Protein AF-A0A8H7WNN2-F1 (afdb_monomer_lite)

pLDDT: mean 88.03, std 6.38, range [58.38, 95.75]

Radius of gyration: 13.38 Å; chains: 1; bounding box: 28×29×28 Å

Foldseek 3Di:
DAWQADWKWKAWQNRTDIDHHPDDDDDHDFPIDMDIDDPDDTDGDDADVVGDCLLVLVCVQAPPDPDGHDPVSVVVNVVVCSVRD

Structure (mmCIF, N/CA/C/O backbone):
data_AF-A0A8H7WNN2-F1
#
_entry.id   AF-A0A8H7WNN2-F1
#
loop_
_atom_site.group_PDB
_atom_site.id
_atom_site.type_symbol
_atom_site.label_atom_id
_atom_site.label_alt_id
_atom_site.label_comp_id
_atom_site.label_asym_id
_atom_site.label_entity_id
_atom_site.label_seq_id
_atom_site.pdbx_PDB_ins_code
_atom_site.Cartn_x
_atom_site.Cartn_y
_atom_site.Cartn_z
_atom_site.occupancy
_atom_site.B_iso_or_equiv
_atom_site.auth_seq_id
_atom_site.auth_comp_id
_atom_site.auth_asym_id
_atom_site.auth_atom_id
_atom_site.pdbx_PDB_model_num
ATOM 1 N N . MET A 1 1 ? 0.140 -7.123 -3.477 1.00 87.69 1 MET A N 1
ATOM 2 C CA . MET A 1 1 ? 0.287 -6.094 -4.527 1.00 87.69 1 MET A CA 1
ATOM 3 C C . MET A 1 1 ? 1.077 -6.656 -5.694 1.00 87.69 1 MET A C 1
ATOM 5 O O . MET A 1 1 ? 2.132 -7.228 -5.481 1.00 87.69 1 MET A O 1
ATOM 9 N N . GLU A 1 2 ? 0.570 -6.496 -6.906 1.00 93.38 2 GLU A N 1
ATOM 10 C CA . GLU A 1 2 ? 1.164 -6.969 -8.157 1.00 93.38 2 GLU A CA 1
ATOM 11 C C . GLU A 1 2 ? 1.397 -5.766 -9.078 1.00 93.38 2 GLU A C 1
ATOM 13 O O . GLU A 1 2 ? 0.495 -4.948 -9.255 1.00 93.38 2 GLU A O 1
ATOM 18 N N . VAL A 1 3 ? 2.596 -5.624 -9.644 1.00 93.50 3 VAL A N 1
ATOM 19 C CA . VAL A 1 3 ? 2.902 -4.554 -10.606 1.00 93.50 3 VAL A CA 1
ATOM 20 C C . VAL A 1 3 ? 2.792 -5.144 -12.005 1.00 93.50 3 VAL A C 1
ATOM 22 O O . VAL A 1 3 ? 3.515 -6.074 -12.348 1.00 93.50 3 VAL A O 1
ATOM 25 N N . LEU A 1 4 ? 1.8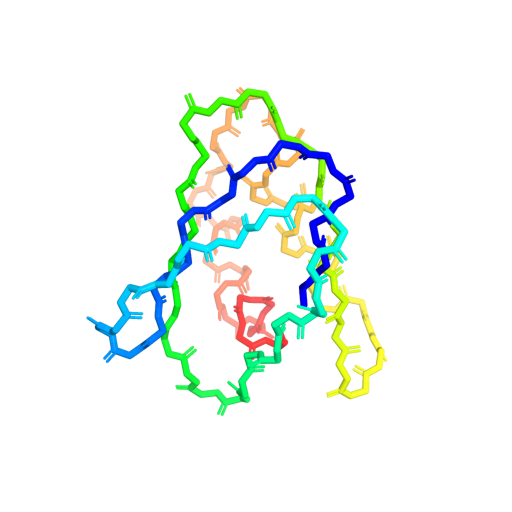77 -4.608 -12.808 1.00 94.19 4 LEU A N 1
ATOM 26 C CA . LEU A 1 4 ? 1.621 -5.077 -14.169 1.00 94.19 4 LEU A CA 1
ATOM 27 C C . LEU A 1 4 ? 2.524 -4.362 -15.179 1.00 94.19 4 LEU A C 1
ATOM 29 O O . LEU A 1 4 ? 3.048 -4.983 -16.093 1.00 94.19 4 LEU A O 1
ATOM 33 N N . GLU A 1 5 ? 2.712 -3.051 -15.013 1.00 94.62 5 GLU A N 1
ATOM 34 C CA . GLU A 1 5 ? 3.523 -2.210 -15.900 1.00 94.62 5 GLU A CA 1
ATOM 35 C C . GLU A 1 5 ? 4.218 -1.110 -15.093 1.00 94.62 5 GLU A C 1
ATOM 37 O O . GLU A 1 5 ? 3.632 -0.560 -14.159 1.00 94.62 5 GLU A O 1
ATOM 42 N N . GLY A 1 6 ? 5.433 -0.730 -15.491 1.00 93.62 6 GLY A N 1
ATOM 43 C CA . GLY A 1 6 ? 6.186 0.352 -14.854 1.00 93.62 6 GLY A CA 1
ATOM 44 C C . GLY A 1 6 ? 6.982 -0.099 -13.628 1.00 93.62 6 GLY A C 1
ATOM 45 O O . GLY A 1 6 ? 7.532 -1.202 -13.600 1.00 93.62 6 GLY A O 1
ATOM 46 N N . ARG A 1 7 ? 7.099 0.794 -12.638 1.00 94.25 7 ARG A N 1
ATOM 47 C CA . ARG A 1 7 ? 7.931 0.597 -11.444 1.00 94.25 7 ARG A CA 1
ATOM 48 C C . ARG A 1 7 ? 7.342 1.326 -10.243 1.00 94.25 7 ARG A C 1
ATOM 50 O O . ARG A 1 7 ? 7.076 2.526 -10.325 1.00 94.25 7 ARG A O 1
ATOM 57 N N . ILE A 1 8 ? 7.266 0.632 -9.110 1.00 94.81 8 ILE A N 1
ATOM 58 C CA . ILE A 1 8 ? 6.971 1.240 -7.807 1.00 94.81 8 ILE A CA 1
ATOM 59 C C . ILE A 1 8 ? 8.166 1.125 -6.865 1.00 94.81 8 ILE A C 1
ATOM 61 O O . ILE A 1 8 ? 8.960 0.184 -6.941 1.00 94.81 8 ILE A O 1
ATOM 65 N N . LEU A 1 9 ? 8.263 2.084 -5.951 1.00 95.75 9 LEU A N 1
ATOM 66 C CA . LEU A 1 9 ? 9.061 1.959 -4.736 1.00 95.75 9 LEU A CA 1
ATOM 67 C C . LEU A 1 9 ? 8.090 1.699 -3.592 1.00 95.75 9 LEU A C 1
ATOM 69 O O . LEU A 1 9 ? 7.237 2.540 -3.314 1.00 95.75 9 LEU A O 1
ATOM 73 N N . ILE A 1 10 ? 8.189 0.522 -2.983 1.00 94.25 10 ILE A N 1
ATOM 74 C CA . ILE A 1 10 ? 7.399 0.154 -1.814 1.00 94.25 10 ILE A CA 1
ATOM 75 C C . ILE A 1 10 ? 8.303 0.125 -0.591 1.00 94.25 10 ILE A C 1
ATOM 77 O O . ILE A 1 10 ? 9.334 -0.542 -0.593 1.00 94.25 10 ILE A O 1
ATOM 81 N N . THR A 1 11 ? 7.909 0.823 0.462 1.00 95.38 11 THR A N 1
ATOM 82 C CA . THR A 1 11 ? 8.599 0.780 1.750 1.00 95.38 11 THR A CA 1
ATOM 83 C C . THR A 1 11 ? 7.722 0.034 2.728 1.00 95.38 11 THR A C 1
ATOM 85 O O . THR A 1 11 ? 6.574 0.418 2.902 1.00 95.38 11 THR A O 1
ATOM 88 N N . ILE A 1 12 ? 8.239 -1.018 3.362 1.00 93.94 12 ILE A N 1
ATOM 89 C CA . ILE A 1 12 ? 7.524 -1.810 4.374 1.00 93.94 12 ILE A CA 1
ATOM 90 C C . ILE A 1 12 ? 8.359 -1.797 5.651 1.00 93.94 12 ILE A C 1
ATOM 92 O O . ILE A 1 12 ? 9.520 -2.206 5.635 1.00 93.94 12 ILE A O 1
ATOM 96 N N . ASN A 1 13 ? 7.792 -1.299 6.752 1.00 93.00 13 ASN A N 1
ATOM 97 C CA . ASN A 1 13 ? 8.477 -1.144 8.042 1.00 93.00 13 ASN A CA 1
ATOM 98 C C . ASN A 1 13 ? 9.851 -0.451 7.906 1.00 93.00 13 ASN A C 1
ATOM 100 O O . ASN A 1 13 ? 10.855 -0.897 8.460 1.00 93.00 13 ASN A O 1
ATOM 104 N N . GLY A 1 14 ? 9.903 0.613 7.097 1.00 93.88 14 GLY A N 1
ATOM 105 C CA . GLY A 1 14 ? 11.117 1.395 6.840 1.00 93.88 14 GLY A CA 1
ATOM 106 C C . GLY A 1 14 ? 12.108 0.773 5.849 1.00 93.88 14 GLY A C 1
ATOM 107 O O . GLY A 1 14 ? 13.103 1.412 5.519 1.00 93.88 14 GLY A O 1
ATOM 108 N N . LYS A 1 15 ? 11.854 -0.438 5.336 1.00 94.69 15 LYS A N 1
ATOM 109 C CA . LYS A 1 15 ? 12.693 -1.075 4.312 1.00 94.69 15 LYS A CA 1
ATOM 110 C C . LYS A 1 15 ? 12.126 -0.816 2.926 1.00 94.69 15 LYS A C 1
ATOM 112 O O . LYS A 1 15 ? 11.039 -1.292 2.607 1.00 94.69 15 LYS A O 1
ATOM 117 N N . GLU A 1 16 ? 12.870 -0.078 2.112 1.00 95.19 16 GLU A N 1
ATOM 118 C CA . GLU A 1 16 ? 12.498 0.219 0.730 1.00 95.19 16 GLU A CA 1
ATOM 119 C C . GLU A 1 16 ? 12.842 -0.951 -0.204 1.00 95.19 16 GLU A C 1
ATOM 121 O O . GLU A 1 16 ? 13.910 -1.562 -0.117 1.00 95.19 16 GLU A O 1
ATOM 126 N N . LYS A 1 17 ? 11.928 -1.254 -1.122 1.00 93.94 17 LYS A N 1
ATOM 127 C CA . LYS A 1 17 ? 12.077 -2.239 -2.186 1.00 93.94 17 LYS A CA 1
ATOM 128 C C . LYS A 1 17 ? 11.571 -1.647 -3.496 1.00 93.94 17 LYS A C 1
ATOM 130 O O . LYS A 1 17 ? 10.469 -1.112 -3.582 1.00 93.94 17 LYS A O 1
ATOM 135 N N . SER A 1 18 ? 12.366 -1.797 -4.546 1.00 94.75 18 SER A N 1
ATOM 136 C CA . SER A 1 18 ? 11.937 -1.512 -5.912 1.00 94.75 18 SER A CA 1
ATOM 137 C C . SER A 1 18 ? 11.239 -2.734 -6.503 1.00 94.75 18 SER A C 1
ATOM 139 O O . SER A 1 18 ? 11.792 -3.828 -6.432 1.00 94.75 18 SER A O 1
ATOM 141 N N . VAL A 1 19 ? 10.065 -2.544 -7.105 1.00 95.12 19 VAL A N 1
ATOM 142 C CA . VAL A 1 19 ? 9.284 -3.616 -7.745 1.00 95.12 19 VAL A CA 1
ATOM 143 C C . VAL A 1 19 ? 8.930 -3.193 -9.165 1.00 95.12 19 VAL A C 1
ATOM 145 O O . VAL A 1 19 ? 8.426 -2.086 -9.381 1.00 95.12 19 VAL A O 1
ATOM 148 N N . LEU A 1 20 ? 9.235 -4.057 -10.127 1.00 94.88 20 LEU A N 1
ATOM 149 C CA . LEU A 1 20 ? 9.044 -3.842 -11.558 1.00 94.88 20 LEU A CA 1
ATOM 150 C C . LEU A 1 20 ? 7.811 -4.595 -12.069 1.00 94.88 20 LEU A C 1
ATOM 152 O O . LEU A 1 20 ? 7.339 -5.549 -11.452 1.00 94.88 20 LEU A O 1
ATOM 156 N N . GLY A 1 21 ? 7.291 -4.157 -13.217 1.00 94.38 21 GLY A N 1
ATOM 157 C CA . GLY A 1 21 ? 6.249 -4.884 -13.938 1.00 94.38 21 GLY A CA 1
ATOM 158 C C . GLY A 1 21 ? 6.679 -6.318 -14.259 1.00 94.38 21 GLY A C 1
ATOM 159 O O . GLY A 1 21 ? 7.728 -6.517 -14.867 1.00 94.38 21 GLY A O 1
ATOM 160 N N . GLY A 1 22 ? 5.867 -7.296 -13.853 1.00 91.50 22 GLY A N 1
ATOM 161 C CA . GLY A 1 22 ? 6.148 -8.725 -14.035 1.00 91.50 22 GLY A CA 1
ATOM 162 C C . GLY A 1 22 ? 6.914 -9.395 -12.888 1.00 91.50 22 GLY A C 1
ATOM 163 O O . GLY A 1 22 ? 7.047 -10.618 -12.898 1.00 91.50 22 GLY A O 1
ATOM 164 N N . ASP A 1 23 ? 7.372 -8.640 -11.884 1.00 93.50 23 ASP A N 1
ATOM 165 C CA . ASP A 1 23 ? 7.929 -9.228 -10.663 1.00 93.50 23 ASP A CA 1
ATOM 166 C C . ASP A 1 23 ? 6.858 -9.988 -9.866 1.00 93.50 23 ASP A C 1
ATOM 168 O O . ASP A 1 23 ? 5.655 -9.719 -9.949 1.00 93.50 23 ASP A O 1
ATOM 172 N N . ALA A 1 24 ? 7.313 -10.911 -9.013 1.00 93.31 24 ALA A N 1
ATOM 173 C CA . ALA A 1 24 ? 6.435 -11.611 -8.085 1.00 93.31 24 ALA A CA 1
ATOM 174 C C . ALA A 1 24 ? 5.661 -10.621 -7.183 1.00 93.31 24 ALA A C 1
ATOM 176 O O . ALA A 1 24 ? 6.251 -9.646 -6.694 1.00 93.31 24 ALA A O 1
ATOM 177 N N . PRO A 1 25 ? 4.370 -10.883 -6.890 1.00 92.62 25 PRO A N 1
ATOM 178 C CA . PRO A 1 25 ? 3.576 -10.010 -6.040 1.00 92.62 25 PRO A CA 1
ATOM 179 C C . PRO A 1 25 ? 4.210 -9.800 -4.663 1.00 92.62 25 PRO A C 1
ATOM 181 O O . PRO A 1 25 ? 4.650 -10.739 -3.999 1.00 92.62 25 PRO A O 1
ATOM 184 N N . VAL A 1 26 ? 4.203 -8.555 -4.193 1.00 93.00 26 VAL A N 1
ATOM 185 C CA . VAL A 1 26 ? 4.605 -8.225 -2.827 1.00 93.00 26 VAL A CA 1
ATOM 186 C C . VAL A 1 26 ? 3.449 -8.514 -1.881 1.00 93.00 26 VAL A C 1
ATOM 188 O O . VAL A 1 26 ? 2.354 -7.960 -2.030 1.00 93.00 26 VAL A O 1
ATOM 191 N N . LEU A 1 27 ? 3.706 -9.375 -0.898 1.00 91.81 27 LEU A N 1
ATOM 192 C CA . LEU A 1 27 ? 2.817 -9.597 0.233 1.00 91.81 27 LEU A CA 1
ATOM 193 C C . LEU A 1 27 ? 3.150 -8.587 1.331 1.00 91.81 27 LEU A C 1
ATOM 195 O O . LEU A 1 27 ? 4.259 -8.598 1.860 1.00 91.81 27 LEU A O 1
ATOM 199 N N . ILE A 1 28 ? 2.177 -7.747 1.663 1.00 89.69 28 ILE A N 1
ATOM 200 C CA . ILE A 1 28 ? 2.213 -6.857 2.822 1.00 89.69 28 ILE A CA 1
ATOM 201 C C . ILE A 1 28 ? 1.391 -7.557 3.898 1.00 89.69 28 ILE A C 1
ATOM 203 O O . ILE A 1 28 ? 0.224 -7.881 3.668 1.00 89.69 28 ILE A O 1
ATOM 207 N N . LYS A 1 29 ? 2.003 -7.877 5.034 1.00 89.00 29 LYS A N 1
ATOM 208 C CA . LYS A 1 29 ? 1.309 -8.579 6.116 1.00 89.00 29 LYS A CA 1
ATOM 209 C C . LYS A 1 29 ? 0.481 -7.599 6.937 1.00 89.00 29 LYS A C 1
ATOM 211 O O . LYS A 1 29 ? 0.792 -6.413 7.042 1.00 89.00 29 LYS A O 1
ATOM 216 N N . ARG A 1 30 ? -0.565 -8.121 7.577 1.00 83.69 30 ARG A N 1
ATOM 217 C CA . ARG A 1 30 ? -1.400 -7.342 8.493 1.00 83.69 30 ARG A CA 1
ATOM 218 C C . ARG A 1 30 ? -0.540 -6.703 9.590 1.00 83.69 30 ARG A C 1
ATOM 220 O O . ARG A 1 30 ? 0.263 -7.387 10.219 1.00 83.69 30 ARG A O 1
ATOM 227 N N . GLY A 1 31 ? -0.742 -5.406 9.818 1.00 81.75 31 GLY A N 1
ATOM 228 C CA . GLY A 1 31 ? -0.000 -4.616 10.807 1.00 81.75 31 GLY A CA 1
ATOM 229 C C . GLY A 1 31 ? 1.323 -4.031 10.307 1.00 81.75 31 GLY A C 1
ATOM 230 O O . GLY A 1 31 ? 1.925 -3.233 11.020 1.00 81.75 31 GLY A O 1
ATOM 231 N N . GLU A 1 32 ? 1.773 -4.371 9.095 1.00 88.69 32 GLU A N 1
ATOM 232 C CA . GLU A 1 32 ? 2.952 -3.734 8.512 1.00 88.69 32 GLU A CA 1
ATOM 233 C C . GLU A 1 32 ? 2.612 -2.336 7.98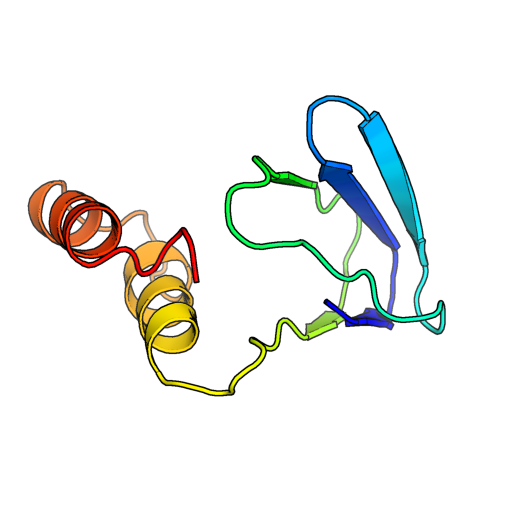5 1.00 88.69 32 GLU A C 1
ATOM 235 O O . GLU A 1 32 ? 1.704 -2.146 7.168 1.00 88.69 32 GLU A O 1
ATOM 240 N N . VAL A 1 3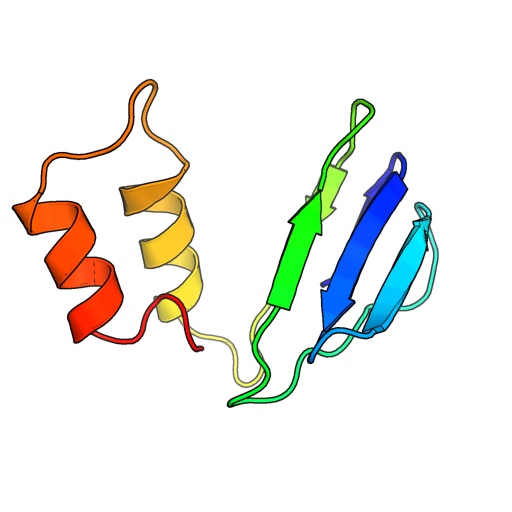3 ? 3.383 -1.346 8.432 1.00 87.19 33 VAL A N 1
ATOM 241 C CA . VAL A 1 33 ? 3.271 0.020 7.922 1.00 87.19 33 VAL A CA 1
ATOM 242 C C . VAL A 1 33 ? 3.968 0.070 6.575 1.00 87.19 33 VAL A C 1
ATOM 244 O O . VAL A 1 33 ? 5.143 -0.294 6.469 1.00 87.19 33 VAL A O 1
ATOM 247 N N . HIS A 1 34 ? 3.256 0.531 5.551 1.00 90.19 34 HIS A N 1
ATOM 248 C CA . HIS A 1 34 ? 3.797 0.617 4.205 1.00 90.19 34 HIS A CA 1
ATOM 249 C C . HIS A 1 34 ? 3.500 1.952 3.530 1.00 90.19 34 HIS A C 1
ATOM 251 O O . HIS A 1 34 ? 2.518 2.626 3.836 1.00 90.19 34 HIS A O 1
ATOM 257 N N . SER A 1 35 ? 4.362 2.324 2.590 1.00 90.31 35 SER A N 1
ATOM 258 C CA . SER A 1 35 ? 4.144 3.435 1.669 1.00 90.31 35 SER A CA 1
ATOM 259 C C . SER A 1 35 ? 4.527 3.024 0.255 1.00 90.31 35 SER A C 1
ATOM 261 O O . SER A 1 35 ? 5.363 2.140 0.052 1.00 90.31 35 SER A O 1
ATOM 263 N N . ILE A 1 36 ? 3.883 3.644 -0.731 1.00 90.62 36 ILE A N 1
ATOM 264 C CA . ILE A 1 36 ? 4.098 3.353 -2.146 1.00 90.62 36 ILE A CA 1
ATOM 265 C C . ILE A 1 36 ? 4.338 4.672 -2.864 1.00 90.62 36 ILE A C 1
ATOM 267 O O . ILE A 1 36 ? 3.535 5.599 -2.761 1.00 90.62 36 ILE A O 1
ATOM 271 N N . ALA A 1 37 ? 5.441 4.749 -3.600 1.00 91.06 37 ALA A N 1
ATOM 272 C CA . ALA A 1 37 ? 5.779 5.894 -4.427 1.00 91.06 37 ALA A CA 1
ATOM 273 C C . ALA A 1 37 ? 5.768 5.515 -5.912 1.00 91.06 37 ALA A C 1
ATOM 275 O O . ALA A 1 37 ? 6.435 4.569 -6.346 1.00 91.06 37 ALA A O 1
ATOM 276 N N . PHE A 1 38 ? 5.045 6.315 -6.696 1.00 88.00 38 PHE A N 1
ATOM 277 C CA . PHE A 1 38 ? 4.948 6.205 -8.149 1.00 88.00 38 PHE A CA 1
ATOM 278 C C . PHE A 1 38 ? 5.760 7.338 -8.783 1.00 88.00 38 PHE A C 1
ATOM 280 O O . PHE A 1 38 ? 5.375 8.500 -8.701 1.00 88.00 38 PHE A O 1
ATOM 287 N N . ARG A 1 39 ? 6.911 7.019 -9.388 1.00 85.56 39 ARG A N 1
ATOM 288 C CA . ARG A 1 39 ? 7.769 8.024 -10.058 1.00 85.56 39 ARG A CA 1
ATOM 289 C C . ARG A 1 39 ? 7.544 8.112 -11.564 1.00 85.56 39 ARG A C 1
ATOM 291 O O . ARG A 1 39 ? 7.874 9.117 -12.180 1.00 85.56 39 ARG A O 1
ATOM 298 N N . ILE A 1 40 ? 7.013 7.046 -12.148 1.00 89.94 40 ILE A N 1
ATOM 299 C CA . ILE A 1 40 ? 6.699 6.934 -13.570 1.00 89.94 40 ILE A CA 1
ATOM 300 C C . ILE A 1 40 ? 5.288 6.375 -13.725 1.00 89.94 40 ILE A C 1
ATOM 302 O O . ILE A 1 40 ? 4.729 5.805 -12.781 1.00 89.94 40 ILE A O 1
ATOM 306 N N . ARG A 1 41 ? 4.721 6.502 -14.930 1.00 91.00 41 ARG A N 1
ATOM 307 C CA . ARG A 1 41 ? 3.443 5.869 -15.262 1.00 91.00 41 ARG A CA 1
ATOM 308 C C . ARG A 1 41 ? 3.532 4.370 -14.972 1.00 91.00 41 ARG A C 1
ATOM 310 O O . ARG A 1 41 ? 4.417 3.690 -15.481 1.00 91.00 41 ARG A O 1
ATOM 317 N N . THR A 1 42 ? 2.622 3.889 -14.137 1.00 92.50 42 THR A N 1
ATOM 318 C CA . THR A 1 42 ? 2.644 2.531 -13.594 1.00 92.50 42 THR A CA 1
ATOM 319 C C . THR A 1 42 ? 1.220 1.998 -13.550 1.00 92.50 42 THR A C 1
ATOM 321 O O . THR A 1 42 ? 0.292 2.746 -13.237 1.00 92.50 42 THR A O 1
ATOM 324 N N . ARG A 1 43 ? 1.046 0.708 -13.842 1.00 92.94 43 ARG A N 1
ATOM 325 C CA . ARG A 1 43 ? -0.199 -0.021 -13.597 1.00 92.94 43 ARG A CA 1
ATOM 326 C C . ARG A 1 43 ? 0.081 -1.121 -12.582 1.00 92.94 43 ARG A C 1
ATOM 328 O O . ARG A 1 43 ? 0.943 -1.963 -12.810 1.00 92.94 43 ARG A O 1
ATOM 335 N N . ALA A 1 44 ? -0.642 -1.114 -11.472 1.00 91.75 44 ALA A N 1
ATOM 336 C CA . ALA A 1 44 ? -0.525 -2.111 -10.416 1.00 91.75 44 ALA A CA 1
ATOM 337 C C . ALA A 1 44 ? -1.915 -2.544 -9.943 1.00 91.75 44 ALA A C 1
ATOM 339 O O . ALA A 1 44 ? -2.898 -1.825 -10.122 1.00 91.75 44 ALA A O 1
ATOM 340 N N . THR A 1 45 ? -1.994 -3.725 -9.346 1.00 90.19 45 THR A N 1
ATOM 341 C CA . THR A 1 45 ? -3.198 -4.260 -8.719 1.00 90.19 45 THR A CA 1
ATOM 342 C C . THR A 1 45 ? -2.901 -4.584 -7.263 1.00 90.19 45 THR A C 1
ATOM 344 O O . THR A 1 45 ? -1.985 -5.343 -6.938 1.00 90.19 45 THR A O 1
ATOM 347 N N . GLU A 1 46 ? -3.696 -4.023 -6.361 1.00 88.56 46 GLU A N 1
ATOM 348 C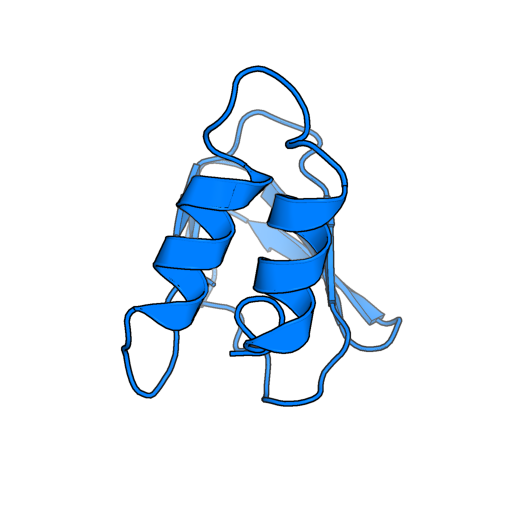 CA . GLU A 1 46 ? -3.672 -4.379 -4.949 1.00 88.56 46 GLU A CA 1
ATOM 349 C C . GLU A 1 46 ? -4.854 -5.296 -4.639 1.00 88.56 46 GLU A C 1
ATOM 351 O O . GLU A 1 46 ? -5.984 -5.030 -5.040 1.00 88.56 46 GLU A O 1
ATOM 356 N N . ARG A 1 47 ? -4.571 -6.419 -3.975 1.00 85.88 47 ARG A N 1
ATOM 357 C CA . ARG A 1 47 ? -5.554 -7.424 -3.560 1.00 85.88 47 ARG A CA 1
ATOM 358 C C . ARG A 1 47 ? -5.290 -7.765 -2.100 1.00 85.88 47 ARG A C 1
ATOM 360 O O . ARG A 1 47 ? -4.125 -7.819 -1.700 1.00 85.88 47 ARG A O 1
ATOM 367 N N . THR A 1 48 ? -6.351 -8.030 -1.353 1.00 85.00 48 THR A N 1
ATOM 368 C CA . THR A 1 48 ? -6.300 -8.451 0.049 1.00 85.00 48 THR A CA 1
ATOM 369 C C . THR A 1 48 ? -6.497 -9.959 0.186 1.00 85.00 48 THR A C 1
ATOM 371 O O . THR A 1 48 ? -7.103 -10.598 -0.679 1.00 85.00 48 THR A O 1
ATOM 374 N N . ILE A 1 49 ? -5.942 -10.540 1.254 1.00 83.75 49 ILE A N 1
ATOM 375 C CA . ILE A 1 49 ? -6.075 -11.965 1.587 1.00 83.75 49 ILE A CA 1
ATOM 376 C C . ILE A 1 49 ? -6.438 -12.079 3.081 1.00 83.75 49 ILE A C 1
ATOM 378 O O . ILE A 1 49 ? -5.604 -11.729 3.917 1.00 83.75 49 ILE A O 1
ATOM 382 N N . PRO A 1 50 ? -7.632 -12.593 3.435 1.00 80.94 50 PRO A N 1
ATOM 383 C CA . PRO A 1 50 ? -8.715 -12.992 2.533 1.00 80.94 50 PRO A CA 1
ATOM 384 C C . PRO A 1 50 ? -9.261 -11.800 1.733 1.00 80.94 50 PRO A C 1
ATOM 386 O O . PRO A 1 50 ? -9.170 -10.650 2.161 1.00 80.94 50 PRO A O 1
ATOM 389 N N . SER A 1 51 ? -9.818 -12.080 0.556 1.00 77.69 51 SER A N 1
ATOM 390 C CA . SER A 1 51 ? -10.443 -11.051 -0.276 1.00 77.69 51 SER A CA 1
ATOM 391 C C . SER A 1 51 ? -11.629 -10.411 0.446 1.00 77.69 51 SER A C 1
ATOM 393 O O . SER A 1 51 ? -12.417 -11.119 1.073 1.00 77.69 51 SER A O 1
ATOM 395 N N . GLY A 1 52 ? -11.812 -9.101 0.294 1.00 76.50 52 GLY A N 1
ATOM 396 C CA . GLY A 1 52 ? -12.980 -8.393 0.817 1.00 76.50 52 GLY A CA 1
ATOM 397 C C . GLY A 1 52 ? -13.080 -6.953 0.319 1.00 76.50 52 GLY A C 1
ATOM 398 O O . GLY A 1 52 ? -12.261 -6.501 -0.480 1.00 76.50 52 GLY A O 1
ATOM 399 N N . THR A 1 53 ? -14.113 -6.241 0.772 1.00 81.19 53 THR A N 1
ATOM 400 C CA . THR A 1 53 ? -14.482 -4.903 0.270 1.00 81.19 53 THR A CA 1
ATOM 401 C C . THR A 1 53 ? -13.713 -3.756 0.917 1.00 81.19 53 THR A C 1
ATOM 403 O O . THR A 1 53 ? -13.654 -2.676 0.341 1.00 81.19 53 THR A O 1
ATOM 406 N N . PHE A 1 54 ? -13.085 -3.988 2.066 1.00 79.25 54 PHE A N 1
ATOM 407 C CA . PHE A 1 54 ? -12.365 -2.987 2.864 1.00 79.25 54 PHE A CA 1
ATOM 408 C C . PHE A 1 54 ? -11.387 -2.145 2.028 1.00 79.25 54 PHE A C 1
ATOM 410 O O . PHE A 1 54 ? -11.493 -0.923 1.949 1.00 79.25 54 PHE A O 1
ATOM 417 N N . LYS A 1 55 ? -10.487 -2.797 1.283 1.00 80.94 55 LYS A N 1
ATOM 418 C CA . LYS A 1 55 ? -9.505 -2.075 0.461 1.00 80.94 55 LYS A CA 1
ATOM 419 C C . LYS A 1 55 ? -10.134 -1.380 -0.750 1.00 80.94 55 LYS A C 1
ATOM 421 O O . LYS A 1 55 ? -9.633 -0.353 -1.197 1.00 80.94 55 LYS A O 1
ATOM 426 N N . ALA A 1 56 ? -11.235 -1.915 -1.278 1.00 83.75 56 ALA A N 1
ATOM 427 C CA . ALA A 1 56 ? -11.966 -1.271 -2.366 1.00 83.75 56 ALA A CA 1
ATOM 428 C C . ALA A 1 56 ? -12.605 0.048 -1.900 1.00 83.75 56 ALA A C 1
ATOM 430 O O . ALA A 1 56 ? -12.488 1.048 -2.605 1.00 83.75 56 ALA A O 1
ATOM 431 N N . LEU A 1 57 ? -13.186 0.071 -0.693 1.00 87.69 57 LEU A N 1
ATOM 432 C CA . LEU A 1 57 ? -13.727 1.286 -0.073 1.00 87.69 57 LEU A CA 1
ATOM 433 C C . LEU A 1 57 ? -12.635 2.330 0.175 1.00 87.69 57 LEU A C 1
ATOM 435 O O . LEU A 1 57 ? -12.838 3.501 -0.128 1.00 87.69 57 LEU A O 1
ATOM 439 N N . PHE A 1 58 ? -11.447 1.908 0.623 1.00 86.31 58 PHE A N 1
ATOM 440 C CA . PHE A 1 58 ? -10.280 2.791 0.717 1.00 86.31 58 PHE A CA 1
ATOM 441 C C . PHE A 1 58 ? -9.970 3.485 -0.619 1.00 86.31 58 PHE A C 1
ATOM 443 O O . PHE A 1 58 ? -9.863 4.712 -0.665 1.00 86.31 58 PHE A O 1
ATOM 450 N N . PHE A 1 59 ? -9.844 2.725 -1.714 1.00 85.81 59 PHE A N 1
ATOM 451 C CA . PHE A 1 59 ? -9.535 3.308 -3.024 1.00 85.81 59 PHE A CA 1
ATOM 452 C C . PHE A 1 59 ? -10.644 4.240 -3.515 1.00 85.81 59 PHE A C 1
ATOM 454 O O . PHE A 1 59 ? -10.349 5.327 -4.013 1.00 85.81 59 PHE A O 1
ATOM 461 N N . GLN A 1 60 ? -11.901 3.830 -3.357 1.00 87.56 60 GLN A N 1
ATOM 462 C CA . GLN A 1 60 ? -13.059 4.606 -3.781 1.00 87.56 60 GLN A CA 1
ATOM 463 C C . GLN A 1 60 ? -13.158 5.941 -3.030 1.00 87.56 60 GLN A C 1
ATOM 465 O O . GLN A 1 60 ? -13.342 6.988 -3.652 1.00 87.56 60 GLN A O 1
ATOM 470 N N . ASP A 1 61 ? -12.979 5.922 -1.711 1.00 88.19 61 ASP A N 1
ATOM 471 C CA . ASP A 1 61 ? -13.207 7.100 -0.879 1.00 88.19 61 ASP A CA 1
ATOM 472 C C . ASP A 1 61 ? -12.009 8.058 -0.878 1.00 88.19 61 ASP A C 1
ATOM 474 O O . ASP A 1 61 ? -12.199 9.273 -0.993 1.00 88.19 61 ASP A O 1
ATOM 478 N N . LEU A 1 62 ? -10.775 7.538 -0.785 1.00 85.62 62 LEU A N 1
ATOM 479 C CA . LEU A 1 62 ? -9.563 8.364 -0.674 1.00 85.62 62 LEU A CA 1
ATOM 480 C C . LEU A 1 62 ? -8.883 8.686 -2.006 1.00 85.62 62 LEU A C 1
ATOM 482 O O . LEU A 1 62 ? -8.247 9.735 -2.098 1.00 85.62 62 LEU A O 1
ATOM 486 N N . LEU A 1 63 ? -8.965 7.811 -3.015 1.00 82.56 63 LEU A N 1
ATOM 487 C CA . LEU A 1 63 ? -8.084 7.884 -4.194 1.00 82.56 63 LEU A CA 1
ATOM 488 C C . LEU A 1 63 ? -8.811 8.036 -5.535 1.00 82.56 63 LEU A C 1
ATOM 490 O O . LEU A 1 63 ? -8.182 8.429 -6.515 1.00 82.56 63 LEU A O 1
ATOM 494 N N . GLN A 1 64 ? -10.114 7.756 -5.607 1.00 84.06 64 GLN A N 1
ATOM 495 C CA . GLN A 1 64 ? -10.887 7.872 -6.849 1.00 84.06 64 GLN A CA 1
ATOM 496 C C . GLN A 1 64 ? -11.424 9.294 -7.097 1.00 84.06 64 GLN A C 1
ATOM 498 O O . GLN A 1 64 ? -11.806 9.637 -8.219 1.00 84.06 64 GLN A O 1
ATOM 503 N N . ASN A 1 65 ? -11.433 10.141 -6.067 1.00 79.56 65 ASN A N 1
ATOM 504 C CA . ASN A 1 65 ? -11.876 11.527 -6.170 1.00 79.56 65 ASN A CA 1
ATOM 505 C C . ASN A 1 65 ? -10.807 12.415 -6.833 1.00 79.56 65 ASN A C 1
ATOM 507 O O . ASN A 1 65 ? -9.608 12.231 -6.642 1.00 79.56 65 ASN A O 1
ATOM 511 N N . LYS A 1 66 ? -11.240 13.431 -7.599 1.00 80.69 66 LYS A N 1
ATOM 512 C CA . LYS A 1 66 ? -10.335 14.421 -8.233 1.00 80.69 66 LYS A CA 1
ATOM 513 C C . LYS A 1 66 ? -9.575 15.286 -7.217 1.00 80.69 66 LYS A C 1
ATOM 515 O O . LYS A 1 66 ? -8.613 15.956 -7.579 1.00 80.69 66 LYS A O 1
ATOM 520 N N . SER A 1 67 ? -10.036 15.297 -5.973 1.00 81.56 67 SER A N 1
ATOM 521 C CA . SER A 1 67 ? -9.451 15.994 -4.835 1.00 81.56 67 SER A CA 1
ATOM 522 C C . SER A 1 67 ? -9.459 15.067 -3.627 1.00 81.56 67 SER A C 1
ATOM 524 O O . SER A 1 67 ? -10.244 14.119 -3.579 1.00 81.56 67 SER A O 1
ATOM 526 N N . LEU A 1 68 ? -8.633 15.376 -2.626 1.00 81.25 68 LEU A N 1
ATOM 527 C CA . LEU A 1 68 ? -8.718 14.694 -1.337 1.00 81.25 68 LEU A CA 1
ATOM 528 C C . LEU A 1 68 ? -10.143 14.829 -0.773 1.00 81.25 68 LEU A C 1
ATOM 530 O O . LEU A 1 68 ? -10.740 15.909 -0.887 1.00 81.25 68 LEU A O 1
ATOM 534 N N . PRO A 1 69 ? -10.706 13.761 -0.191 1.00 87.06 69 PRO A N 1
ATOM 535 C CA . PRO A 1 69 ? -12.019 13.838 0.424 1.00 87.06 69 PRO A CA 1
ATOM 536 C C . PRO A 1 69 ? -12.002 14.727 1.674 1.00 87.06 69 PRO A C 1
ATOM 538 O O . PRO A 1 69 ? -10.960 14.998 2.277 1.00 87.06 69 PRO A O 1
ATOM 541 N N . GLY A 1 70 ? -13.190 15.183 2.075 1.00 90.12 70 GLY A N 1
ATOM 542 C CA . GLY A 1 70 ? -13.362 15.967 3.296 1.00 90.12 70 GLY A CA 1
ATOM 543 C C . GLY A 1 70 ? -12.968 15.184 4.552 1.00 90.12 70 GLY A C 1
ATOM 544 O O . GLY A 1 70 ? -12.984 13.953 4.570 1.00 90.12 70 GLY A O 1
ATOM 545 N N . PHE A 1 71 ? -12.665 15.915 5.628 1.00 91.12 71 PHE A N 1
ATOM 546 C CA . PHE A 1 71 ? -12.174 15.365 6.898 1.00 91.12 71 PHE A CA 1
ATOM 547 C C . PHE A 1 71 ? -12.976 14.153 7.403 1.00 91.12 71 PHE A C 1
ATOM 549 O O . PHE A 1 71 ? -12.388 13.136 7.755 1.00 91.12 71 PHE A O 1
ATOM 556 N N . PHE A 1 72 ? -14.310 14.225 7.393 1.00 9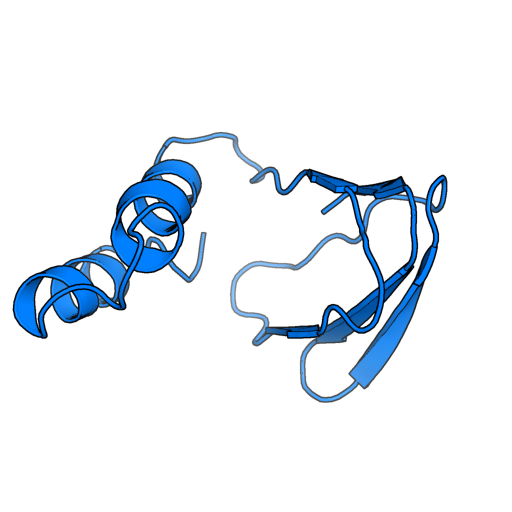2.69 72 PHE A N 1
ATOM 557 C CA . PHE A 1 72 ? -15.156 13.149 7.919 1.00 92.69 72 PHE A CA 1
ATOM 558 C C . PHE A 1 72 ? -15.059 11.848 7.121 1.00 92.69 72 PHE A C 1
ATOM 560 O O . PHE A 1 72 ? -15.012 10.775 7.718 1.00 92.69 72 PHE A O 1
ATOM 567 N N . LEU A 1 73 ? -14.988 11.933 5.791 1.00 89.69 73 LEU A N 1
ATOM 568 C CA . LEU A 1 73 ? -14.844 10.746 4.952 1.00 89.69 73 LEU A CA 1
ATOM 569 C C . LEU A 1 73 ? -13.457 10.124 5.143 1.00 89.69 73 LEU A C 1
ATOM 571 O O . LEU A 1 73 ? -13.349 8.915 5.311 1.00 89.69 73 LEU A O 1
ATOM 575 N N . THR A 1 74 ? -12.415 10.954 5.240 1.00 89.19 74 THR A N 1
ATOM 576 C CA . THR A 1 74 ? -11.066 10.501 5.602 1.00 89.19 74 THR A CA 1
ATOM 577 C C . THR A 1 74 ? -11.070 9.759 6.941 1.00 89.19 74 THR A C 1
ATOM 579 O O . THR A 1 74 ? -10.585 8.633 7.019 1.00 89.19 74 THR A O 1
ATOM 582 N N . MET A 1 75 ? -11.670 10.338 7.987 1.00 91.00 75 MET A N 1
ATOM 583 C CA . MET A 1 75 ? -11.735 9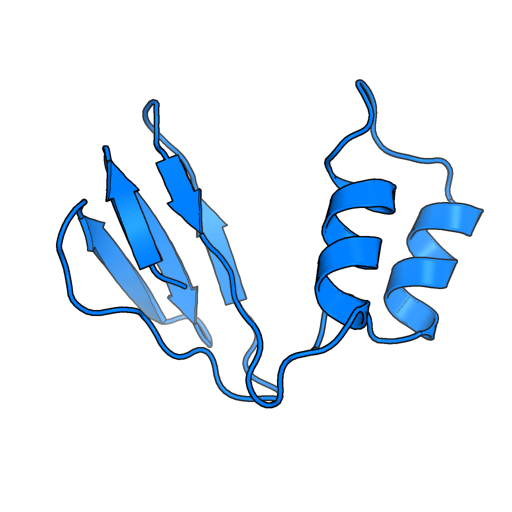.712 9.313 1.00 91.00 75 MET A CA 1
ATOM 584 C C . MET A 1 75 ? -12.532 8.403 9.325 1.00 91.00 75 MET A C 1
ATOM 586 O O . MET A 1 75 ? -12.129 7.479 10.029 1.00 91.00 75 MET A O 1
ATOM 590 N N . ARG A 1 76 ? -13.607 8.284 8.531 1.00 90.81 76 ARG A N 1
ATOM 591 C CA . ARG A 1 76 ? -14.353 7.023 8.365 1.00 90.81 76 ARG A CA 1
ATOM 592 C C . ARG A 1 76 ? -13.441 5.901 7.867 1.00 90.81 76 ARG A C 1
ATOM 594 O O . ARG A 1 76 ? -13.390 4.848 8.492 1.00 90.81 76 ARG A O 1
ATOM 601 N N . VAL A 1 77 ? -12.686 6.149 6.793 1.00 87.94 77 VAL A N 1
ATOM 602 C CA . VAL A 1 77 ? -11.788 5.154 6.175 1.00 87.94 77 VAL A CA 1
ATOM 603 C C . VAL A 1 77 ? -10.743 4.648 7.180 1.00 87.94 77 VAL A C 1
ATOM 605 O O . VAL A 1 77 ? -10.450 3.454 7.234 1.00 87.94 77 VAL A O 1
ATOM 608 N N . PHE A 1 78 ? -10.204 5.536 8.024 1.00 85.69 78 PHE A N 1
ATOM 609 C CA . PHE A 1 78 ? -9.289 5.138 9.099 1.00 85.69 78 PHE A CA 1
ATOM 610 C C . PHE A 1 78 ? -9.988 4.373 10.230 1.00 85.69 78 PHE A C 1
ATOM 612 O O . PHE A 1 78 ? -9.449 3.369 10.692 1.00 85.69 78 PHE A O 1
ATOM 619 N N . SER A 1 79 ? -11.166 4.830 10.666 1.00 87.19 79 SER A N 1
ATOM 620 C CA . SER A 1 79 ? -11.941 4.217 11.754 1.00 87.19 79 SER A CA 1
ATOM 621 C C . SER A 1 79 ? -12.374 2.787 11.430 1.00 87.19 79 SER A C 1
ATOM 623 O O . SER A 1 79 ? -12.255 1.905 12.278 1.00 87.19 79 SER A O 1
ATOM 625 N N . ASP A 1 80 ? -12.826 2.543 10.200 1.00 85.94 80 ASP A N 1
ATOM 626 C CA . ASP A 1 80 ? -13.305 1.225 9.758 1.00 85.94 80 ASP A CA 1
ATOM 627 C C . ASP A 1 80 ? -12.155 0.267 9.404 1.00 85.94 80 ASP A C 1
ATOM 629 O O . ASP A 1 80 ? -12.367 -0.913 9.127 1.00 85.94 80 ASP A O 1
ATOM 633 N N . GLY A 1 81 ? -10.910 0.750 9.451 1.00 79.12 81 GLY A N 1
ATOM 634 C CA . GLY A 1 81 ? -9.730 -0.065 9.193 1.00 79.12 81 GLY A CA 1
ATOM 635 C C . GLY A 1 81 ? -9.469 -0.342 7.712 1.00 79.12 81 GLY A C 1
ATOM 636 O O . GLY A 1 81 ? -8.622 -1.179 7.400 1.00 79.12 81 GLY A O 1
ATOM 637 N N . ASP A 1 82 ? -10.126 0.377 6.799 1.00 82.50 82 ASP A N 1
ATOM 638 C CA . ASP A 1 82 ? -10.013 0.178 5.347 1.00 82.50 82 ASP A CA 1
ATOM 639 C C . ASP A 1 82 ? -8.571 0.402 4.834 1.00 82.50 82 ASP A C 1
ATOM 641 O O . ASP A 1 82 ? -8.144 -0.207 3.851 1.00 82.50 82 ASP A O 1
ATOM 645 N N . CYS A 1 83 ? -7.774 1.215 5.542 1.00 75.44 83 CYS A N 1
ATOM 646 C CA . CYS A 1 83 ? -6.342 1.418 5.276 1.00 75.44 83 CYS A CA 1
ATOM 647 C C . CYS A 1 83 ? -5.450 0.218 5.663 1.00 75.44 83 CYS A C 1
ATOM 649 O O . CYS A 1 83 ? -4.324 0.112 5.170 1.00 75.44 83 CYS A O 1
ATOM 651 N N . TYR A 1 84 ? -5.916 -0.661 6.556 1.00 69.50 84 TYR A N 1
ATOM 652 C CA . TYR A 1 84 ? -5.098 -1.660 7.264 1.00 69.50 84 TYR A CA 1
ATOM 653 C C . TYR A 1 84 ? -5.395 -3.115 6.880 1.00 69.50 84 TYR A C 1
ATOM 655 O O . TYR A 1 84 ? -4.776 -4.032 7.434 1.00 69.50 84 TYR A O 1
ATOM 663 N N . ALA A 1 85 ? -6.354 -3.319 5.980 1.00 58.38 85 ALA A N 1
ATOM 664 C CA . ALA A 1 85 ? -6.776 -4.629 5.505 1.00 58.38 85 ALA A CA 1
ATOM 665 C C . ALA A 1 85 ? -5.989 -5.118 4.279 1.00 58.38 85 ALA A C 1
ATOM 667 O O . ALA A 1 85 ? -5.443 -4.274 3.521 1.00 58.38 85 ALA A O 1
#

Sequence (85 aa):
MEVLEGRILITINGKEKSVLGGDAPVLIKRGEVHSIAFRIRTRATERTIPSGTFKALFFQDLLQNKSLPGFFLTMRVFSDGDCYA

Secondary structure (DSSP, 8-state):
-EEEESEEEEEETTEEEEEETTSPPPPPPTT--EEEEE-S--EEE---SS--SHHHHHIIIIISSSSPPPHHHHHHHHHTTTTT-